Protein AF-A0A158HN69-F1 (afdb_monomer_lite)

Organism: NCBI:txid1232866

Sequence (58 aa):
MIAFKRITVTHPSKRQRPVKVAAGGEINWITMPLEFRVAPEPLFLLKLEADVANANRS

Foldseek 3Di:
DDDDQKDWAFDPDPDWDWDWDQDPNDTDTHTDGDMDGDDPDDDDDDDDDPVVVVVVVD

Radius of gyration: 17.95 Å; chains: 1; bounding box: 44×28×40 Å

Secondary structure (DSSP, 8-state):
----SEEEE--SSSS---EEEEETTEEEEEPSPEEEE--SS----PPPPHHHHHHTT-

pLDDT: mean 86.9, std 10.06, range [50.59, 96.56]

Structure (mmCIF, N/CA/C/O backbone):
data_AF-A0A158HN69-F1
#
_entry.id   AF-A0A158HN69-F1
#
loop_
_atom_site.group_PDB
_atom_site.id
_atom_site.type_symbol
_atom_site.label_atom_id
_atom_site.label_alt_id
_atom_site.label_comp_id
_atom_site.label_asym_id
_atom_site.label_entity_id
_atom_site.label_seq_id
_atom_site.pdbx_PDB_ins_code
_atom_site.Cartn_x
_atom_site.Cartn_y
_atom_site.Cartn_z
_atom_site.occupancy
_atom_site.B_iso_or_equiv
_atom_site.auth_seq_id
_atom_site.auth_comp_id
_atom_site.auth_asym_id
_atom_site.auth_atom_id
_atom_site.pdbx_PDB_model_num
ATOM 1 N N . MET A 1 1 ? -0.642 -20.334 -3.943 1.00 50.59 1 MET A N 1
ATOM 2 C CA . MET A 1 1 ? -0.240 -18.972 -3.526 1.00 50.59 1 MET A CA 1
ATOM 3 C C . MET A 1 1 ? -1.505 -18.191 -3.206 1.00 50.59 1 MET A C 1
ATOM 5 O O . MET A 1 1 ? -2.409 -18.206 -4.030 1.00 50.59 1 MET A O 1
ATOM 9 N N . ILE A 1 2 ? -1.613 -17.588 -2.020 1.00 51.28 2 ILE A N 1
ATOM 10 C CA . ILE A 1 2 ? -2.780 -16.776 -1.639 1.00 51.28 2 ILE A CA 1
ATOM 11 C C . ILE A 1 2 ? -2.423 -15.313 -1.908 1.00 51.28 2 ILE A C 1
ATOM 13 O O . ILE A 1 2 ? -1.496 -14.793 -1.297 1.00 51.28 2 ILE A O 1
ATOM 17 N N . ALA A 1 3 ? -3.1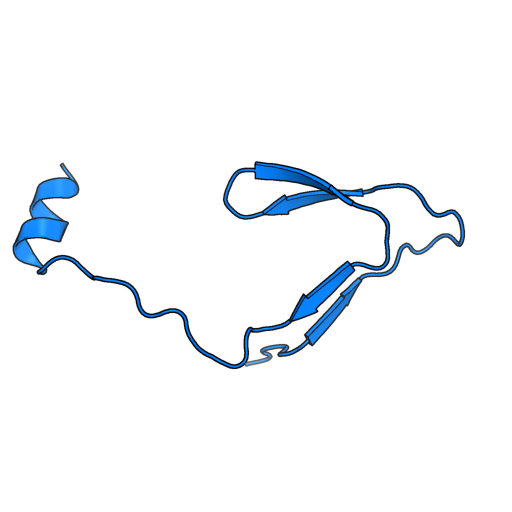36 -14.668 -2.830 1.00 73.69 3 ALA A N 1
ATOM 18 C CA . ALA A 1 3 ? -3.031 -13.234 -3.082 1.00 73.69 3 ALA A CA 1
ATOM 19 C C . ALA A 1 3 ? -4.421 -12.608 -2.922 1.00 73.69 3 ALA A C 1
ATOM 21 O O . ALA A 1 3 ? -5.360 -12.963 -3.637 1.00 73.69 3 ALA A O 1
ATOM 22 N N . PHE A 1 4 ? -4.567 -11.697 -1.962 1.00 79.50 4 PHE A N 1
ATOM 23 C CA . PHE A 1 4 ? -5.827 -11.004 -1.713 1.00 79.50 4 PHE A CA 1
ATOM 24 C C . PHE A 1 4 ? -5.944 -9.790 -2.643 1.00 79.50 4 PHE A C 1
ATOM 26 O O . PHE A 1 4 ? -5.068 -8.931 -2.652 1.00 79.50 4 PHE A O 1
ATOM 33 N N . L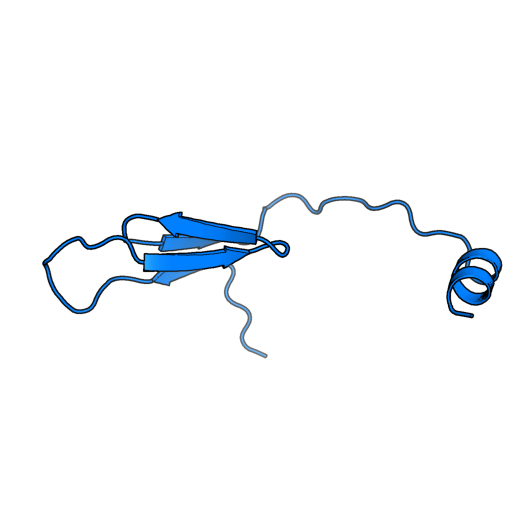YS A 1 5 ? -7.042 -9.684 -3.405 1.00 90.75 5 LYS A N 1
ATOM 34 C CA . LYS A 1 5 ? -7.361 -8.467 -4.188 1.00 90.75 5 LYS A CA 1
ATOM 35 C C . LYS A 1 5 ? -7.931 -7.341 -3.319 1.00 90.75 5 LYS A C 1
ATOM 37 O O . LYS A 1 5 ? -7.889 -6.174 -3.705 1.00 90.75 5 LYS A O 1
ATOM 42 N N . ARG A 1 6 ? -8.499 -7.704 -2.168 1.00 94.38 6 ARG A N 1
ATOM 43 C CA . ARG A 1 6 ? -9.111 -6.808 -1.189 1.00 94.38 6 ARG A CA 1
ATOM 44 C C . ARG A 1 6 ? -8.977 -7.408 0.204 1.00 94.38 6 ARG A C 1
ATOM 46 O O . ARG A 1 6 ? -9.208 -8.603 0.373 1.00 94.38 6 ARG A O 1
ATOM 53 N N . ILE A 1 7 ? -8.655 -6.571 1.181 1.00 94.88 7 ILE A N 1
ATOM 54 C CA . ILE A 1 7 ? -8.695 -6.912 2.600 1.00 94.88 7 ILE A CA 1
ATOM 55 C C . ILE A 1 7 ? -9.175 -5.700 3.398 1.00 94.88 7 ILE A C 1
ATOM 57 O O . ILE A 1 7 ? -8.788 -4.564 3.125 1.00 94.88 7 ILE A O 1
ATOM 61 N N . T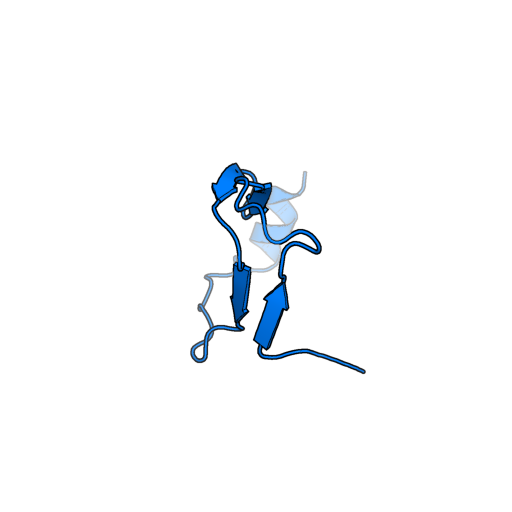HR A 1 8 ? -10.024 -5.952 4.388 1.00 94.38 8 THR A N 1
ATOM 62 C CA . THR A 1 8 ? -10.479 -4.935 5.335 1.00 94.38 8 THR A CA 1
ATOM 63 C C . THR A 1 8 ? -9.924 -5.277 6.703 1.00 94.38 8 THR A C 1
ATOM 65 O O . THR A 1 8 ? -10.149 -6.371 7.216 1.00 94.38 8 THR A O 1
ATOM 68 N N . VAL A 1 9 ? -9.203 -4.334 7.297 1.00 91.88 9 VAL A N 1
ATOM 69 C CA . VAL A 1 9 ? -8.708 -4.443 8.664 1.00 91.88 9 VAL A CA 1
ATOM 70 C C . VAL A 1 9 ? -9.641 -3.633 9.549 1.00 91.88 9 VAL A C 1
ATOM 72 O O . VAL A 1 9 ? -9.899 -2.454 9.296 1.00 91.88 9 VAL A O 1
ATOM 75 N N . THR A 1 10 ? -10.154 -4.265 10.597 1.00 91.88 10 THR A N 1
ATOM 76 C CA . THR A 1 10 ? -11.027 -3.643 11.596 1.00 91.88 10 THR A CA 1
ATOM 77 C C . THR A 1 10 ? -10.324 -3.595 12.942 1.00 91.88 10 THR A C 1
ATOM 79 O O . THR A 1 10 ? -9.491 -4.446 13.252 1.00 91.88 10 THR A O 1
ATOM 82 N N . HIS A 1 11 ? -10.671 -2.616 13.773 1.00 87.56 11 HIS A N 1
ATOM 83 C CA . HIS A 1 11 ? -10.194 -2.604 15.148 1.00 87.56 11 HIS A 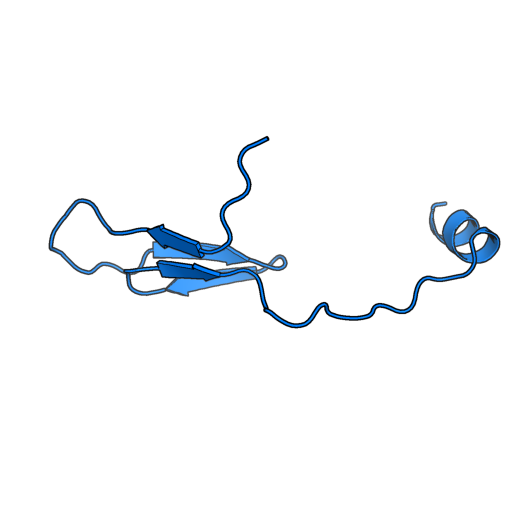CA 1
ATOM 84 C C . HIS A 1 11 ? -10.993 -3.633 15.975 1.00 87.56 11 HIS A C 1
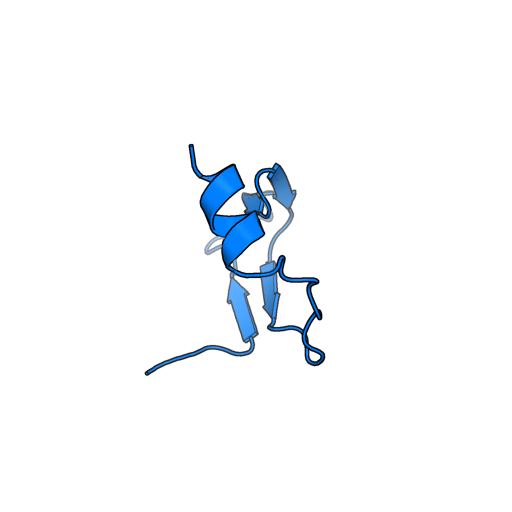ATOM 86 O O . HIS A 1 11 ? -12.216 -3.677 15.842 1.00 87.56 11 HIS A O 1
ATOM 92 N N . PRO A 1 12 ? -10.356 -4.451 16.834 1.00 86.12 12 PRO A N 1
ATOM 93 C CA . PRO A 1 12 ? -11.067 -5.466 17.621 1.00 86.12 12 PRO A CA 1
ATOM 94 C C . PRO A 1 12 ? -12.004 -4.855 18.676 1.00 86.12 12 PRO A C 1
ATOM 96 O O . PRO A 1 12 ? -12.966 -5.485 19.104 1.00 86.12 12 PRO A O 1
ATOM 99 N N . SER A 1 13 ? -11.747 -3.612 19.096 1.00 85.31 13 SER A N 1
ATOM 100 C CA . SER A 1 13 ? -12.646 -2.850 19.971 1.00 85.31 13 SER A CA 1
ATOM 101 C C . SER A 1 13 ? -13.564 -1.933 19.166 1.00 85.31 13 SER A C 1
ATOM 103 O O . SER A 1 13 ? -13.115 -1.292 18.218 1.00 85.31 13 SER A O 1
ATOM 105 N N . LYS A 1 14 ? -14.809 -1.773 19.640 1.00 79.75 14 LYS A N 1
ATOM 106 C CA . LYS A 1 14 ? -15.803 -0.816 19.117 1.00 79.75 14 LYS A CA 1
ATOM 107 C C . LYS A 1 14 ? -15.364 0.652 19.217 1.00 79.75 14 LYS A C 1
ATOM 109 O O . LYS A 1 14 ? -15.970 1.512 18.585 1.00 79.75 14 LYS A O 1
ATOM 114 N N . ARG A 1 15 ? -14.341 0.965 20.022 1.00 80.56 15 ARG A N 1
ATOM 115 C CA . ARG A 1 15 ? -13.822 2.331 20.140 1.00 80.56 15 ARG A CA 1
ATOM 116 C C . ARG A 1 15 ? -13.016 2.682 18.892 1.00 80.56 15 ARG A C 1
ATOM 118 O O . ARG A 1 15 ? -11.960 2.100 18.657 1.00 80.56 15 ARG A O 1
ATOM 125 N N . GLN A 1 16 ? -13.479 3.678 18.145 1.00 77.12 16 GLN A N 1
ATOM 126 C CA . GLN A 1 16 ? -12.744 4.209 17.002 1.00 77.12 16 GLN A CA 1
ATOM 127 C C . GLN A 1 16 ? -11.577 5.064 17.498 1.00 77.12 16 GLN A C 1
ATOM 129 O O . GLN 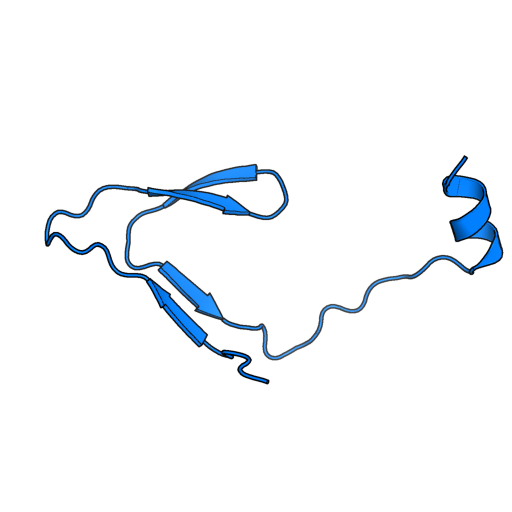A 1 16 ? -11.759 6.185 17.971 1.00 77.12 16 GLN A O 1
ATOM 134 N N . ARG A 1 17 ? -10.370 4.499 17.458 1.00 85.00 17 ARG A N 1
ATOM 135 C CA . ARG A 1 17 ? -9.124 5.240 17.651 1.00 85.00 17 ARG A CA 1
ATOM 136 C C . ARG A 1 17 ? -8.353 5.248 16.333 1.00 85.00 17 ARG A C 1
ATOM 138 O O . ARG A 1 17 ? -8.333 4.210 15.667 1.00 85.00 17 ARG A O 1
ATOM 145 N N . PRO A 1 18 ? -7.718 6.372 15.965 1.00 92.19 18 PRO A N 1
ATOM 146 C CA . PRO A 1 18 ? -6.790 6.388 14.847 1.00 92.19 18 PRO A CA 1
ATOM 147 C C . PRO A 1 18 ? -5.656 5.384 15.068 1.00 92.19 18 PRO A C 1
ATOM 149 O O . PRO A 1 18 ? -5.170 5.222 16.191 1.00 92.19 18 PRO A O 1
ATOM 152 N N . VAL A 1 19 ? -5.226 4.732 13.994 1.00 92.69 19 VAL A N 1
ATOM 153 C CA . VAL A 1 19 ? -4.061 3.844 13.980 1.00 92.69 19 VAL A CA 1
ATOM 154 C C . VAL A 1 19 ? -2.940 4.479 13.169 1.00 92.69 19 VAL A C 1
ATOM 156 O O . VAL A 1 19 ? -3.194 5.225 12.223 1.00 92.69 19 VAL A O 1
ATOM 159 N N . LYS A 1 20 ? -1.693 4.185 13.540 1.00 95.56 20 LYS A N 1
ATOM 160 C CA . LYS A 1 20 ? -0.532 4.564 12.733 1.00 95.56 20 LYS A CA 1
ATOM 161 C C . LYS A 1 20 ? -0.446 3.634 11.529 1.00 95.56 20 LYS A C 1
ATOM 163 O O . LYS A 1 20 ? -0.422 2.418 11.698 1.00 95.56 20 LYS A O 1
ATOM 168 N N . VAL A 1 21 ? -0.361 4.209 10.341 1.00 94.38 21 VAL A N 1
ATOM 169 C CA . VAL A 1 21 ? -0.205 3.501 9.072 1.00 94.38 21 VAL A CA 1
ATOM 170 C C . VAL A 1 21 ? 1.078 3.984 8.423 1.00 94.38 21 VAL A C 1
ATOM 172 O O . VAL A 1 21 ? 1.243 5.183 8.219 1.00 94.38 21 VAL A O 1
ATOM 175 N N . ALA A 1 22 ? 1.978 3.055 8.108 1.00 96.19 22 ALA A N 1
ATOM 176 C CA . ALA A 1 22 ? 3.175 3.342 7.330 1.00 96.19 22 ALA A CA 1
ATOM 177 C C . ALA A 1 22 ? 2.951 2.898 5.878 1.00 96.19 22 ALA A C 1
ATOM 179 O O . ALA A 1 22 ? 2.687 1.720 5.634 1.00 96.19 22 ALA A O 1
ATOM 180 N N . ALA A 1 23 ? 3.023 3.827 4.925 1.00 92.88 23 ALA A N 1
ATOM 181 C CA . ALA A 1 23 ? 2.801 3.562 3.504 1.00 92.88 23 ALA A CA 1
ATOM 182 C C . ALA A 1 23 ? 3.690 4.470 2.648 1.00 92.88 23 ALA A C 1
ATOM 184 O O . ALA A 1 23 ? 3.836 5.648 2.950 1.00 92.88 23 ALA A O 1
ATOM 185 N N . GLY A 1 24 ? 4.308 3.924 1.596 1.00 89.38 24 GLY A N 1
ATOM 186 C CA . GLY A 1 24 ? 5.133 4.714 0.667 1.00 89.38 24 GLY A CA 1
ATOM 187 C C . GLY A 1 24 ? 6.366 5.389 1.288 1.00 89.38 24 GLY A C 1
ATOM 188 O O . GLY A 1 24 ? 6.932 6.276 0.667 1.00 89.38 24 GLY A O 1
ATOM 189 N N . GLY A 1 25 ? 6.782 4.983 2.494 1.00 94.81 25 GLY A N 1
ATOM 190 C CA . GLY A 1 25 ? 7.862 5.627 3.256 1.00 94.81 25 GLY A CA 1
ATOM 191 C C . GLY A 1 25 ? 7.391 6.678 4.270 1.00 94.81 25 GLY A C 1
ATOM 192 O O . GLY A 1 25 ? 8.206 7.188 5.033 1.00 94.81 25 GLY A O 1
ATOM 193 N N . GLU A 1 26 ? 6.091 6.958 4.341 1.00 96.31 26 GLU A N 1
ATOM 194 C CA . GLU A 1 26 ? 5.501 7.967 5.225 1.00 96.31 26 GLU A CA 1
ATOM 195 C C . GLU A 1 26 ? 4.651 7.334 6.334 1.00 96.31 26 GLU A C 1
ATOM 197 O O . GLU A 1 26 ? 4.169 6.207 6.192 1.00 96.31 26 GLU A O 1
ATOM 202 N N . ILE A 1 27 ? 4.432 8.065 7.436 1.00 96.56 27 ILE A N 1
ATOM 203 C CA . ILE A 1 27 ? 3.554 7.650 8.542 1.00 96.56 27 ILE A CA 1
ATOM 204 C C . ILE A 1 27 ? 2.342 8.578 8.626 1.00 96.56 27 ILE A C 1
ATOM 206 O O . ILE A 1 27 ? 2.489 9.784 8.802 1.00 96.56 27 ILE A O 1
ATOM 210 N N . ASN A 1 28 ? 1.147 7.989 8.609 1.00 95.44 28 ASN A N 1
ATOM 211 C CA . ASN A 1 28 ? -0.136 8.679 8.706 1.00 95.44 28 ASN A CA 1
ATOM 212 C C . ASN A 1 28 ? -0.986 8.120 9.860 1.00 95.44 28 ASN A C 1
ATOM 214 O O . ASN A 1 28 ? -0.933 6.928 10.160 1.00 95.44 28 ASN A O 1
ATOM 218 N N . TRP A 1 29 ? -1.801 8.962 10.501 1.00 95.62 29 TRP A N 1
ATOM 219 C CA . TRP A 1 29 ? -2.823 8.519 11.457 1.00 95.62 29 TRP A CA 1
ATOM 220 C C . TRP A 1 29 ? -4.169 8.408 10.749 1.00 95.62 29 TRP A C 1
ATOM 222 O O . TRP A 1 29 ? -4.694 9.412 10.277 1.00 95.62 29 TRP A O 1
ATOM 232 N N . ILE A 1 30 ? -4.732 7.203 10.676 1.00 94.25 30 ILE A N 1
ATOM 233 C CA . ILE A 1 30 ? -5.954 6.939 9.905 1.00 94.25 30 ILE A CA 1
ATOM 234 C C . ILE A 1 30 ? -7.006 6.274 10.793 1.00 94.25 30 ILE A C 1
ATOM 236 O O . ILE A 1 30 ? -6.698 5.409 11.615 1.00 94.25 30 ILE A O 1
ATOM 240 N N . THR A 1 31 ? -8.261 6.686 10.639 1.00 92.50 31 THR A N 1
ATOM 241 C CA . THR A 1 31 ? -9.401 6.089 11.342 1.00 92.50 31 THR A CA 1
ATOM 242 C C . THR A 1 31 ? -9.808 4.769 10.686 1.00 92.50 31 THR A C 1
ATOM 244 O O . THR A 1 31 ? -9.872 4.660 9.467 1.00 92.50 31 THR A O 1
ATOM 247 N N . MET A 1 32 ? -10.089 3.761 11.509 1.00 92.19 32 MET A N 1
ATOM 248 C CA . MET A 1 32 ? -10.531 2.432 11.071 1.00 92.19 32 MET A CA 1
ATOM 249 C C . MET A 1 32 ? -12.022 2.428 10.663 1.00 92.19 32 MET A C 1
ATOM 251 O O . MET A 1 32 ? -12.793 3.199 11.239 1.00 92.19 32 MET A O 1
ATOM 255 N N . PRO A 1 33 ? -12.473 1.513 9.777 1.00 93.62 33 PRO A N 1
ATOM 256 C CA . PRO A 1 33 ? -11.717 0.408 9.176 1.00 93.62 33 PRO A CA 1
ATOM 257 C C . PRO A 1 33 ? -10.804 0.844 8.025 1.00 93.62 33 PRO A C 1
ATOM 259 O O . PRO A 1 33 ? -11.124 1.771 7.288 1.00 93.62 33 PRO A O 1
ATOM 262 N N . LEU A 1 34 ? -9.687 0.133 7.849 1.00 93.06 34 LEU A N 1
ATOM 263 C CA . LEU A 1 34 ? -8.792 0.324 6.707 1.00 93.06 34 LEU A CA 1
ATOM 264 C C . LEU A 1 34 ? -9.132 -0.678 5.620 1.00 93.06 34 LEU A C 1
ATOM 266 O O . LEU A 1 34 ? -9.118 -1.888 5.852 1.00 93.06 34 LEU A O 1
ATOM 270 N N . GLU A 1 35 ? -9.402 -0.174 4.426 1.00 94.00 35 GLU A N 1
ATOM 271 C CA . GLU A 1 35 ? -9.619 -1.003 3.258 1.00 94.00 35 GLU A CA 1
ATOM 272 C C . GLU A 1 35 ? -8.414 -0.933 2.321 1.00 94.00 35 GLU A C 1
ATOM 274 O O . GLU A 1 35 ? -8.089 0.118 1.776 1.00 94.00 35 GLU A O 1
ATOM 279 N N . PHE A 1 36 ? -7.777 -2.081 2.109 1.00 92.00 36 PHE A N 1
ATOM 280 C CA . PHE A 1 36 ? -6.687 -2.241 1.159 1.00 92.00 36 PHE A CA 1
ATOM 281 C C . PHE A 1 36 ? -7.213 -2.971 -0.073 1.00 92.00 36 PHE A C 1
ATOM 283 O O . PHE A 1 36 ? -7.857 -4.019 0.035 1.00 92.00 36 PHE A O 1
ATOM 290 N N . ARG A 1 37 ? -6.939 -2.422 -1.256 1.00 93.62 37 ARG A N 1
ATOM 291 C CA . ARG A 1 37 ? -7.329 -2.988 -2.551 1.00 93.62 37 ARG A CA 1
ATOM 292 C C . ARG A 1 37 ? -6.163 -2.894 -3.522 1.00 93.62 37 ARG A C 1
ATOM 294 O O . ARG A 1 37 ? -5.407 -1.928 -3.487 1.00 93.62 37 ARG A O 1
ATOM 301 N N . VAL A 1 38 ? -6.057 -3.878 -4.406 1.00 91.88 38 VAL A N 1
ATOM 302 C CA . VAL A 1 38 ? -5.198 -3.769 -5.589 1.00 91.88 38 VAL A CA 1
ATOM 303 C C . VAL A 1 38 ? -5.918 -2.881 -6.604 1.00 91.88 38 VAL A C 1
ATOM 305 O O . VAL A 1 38 ? -7.098 -3.114 -6.881 1.00 91.88 38 VAL A O 1
ATOM 308 N N . ALA A 1 39 ? -5.236 -1.856 -7.119 1.00 90.94 39 ALA A N 1
ATOM 309 C CA . ALA A 1 39 ? -5.779 -1.013 -8.182 1.00 90.94 39 ALA A CA 1
ATOM 310 C C . ALA A 1 39 ? -6.110 -1.875 -9.419 1.00 90.94 39 ALA A C 1
ATOM 312 O O . ALA A 1 39 ? -5.334 -2.783 -9.734 1.00 90.94 39 ALA A O 1
ATOM 313 N N . PRO A 1 40 ? -7.255 -1.652 -10.091 1.00 89.31 40 PRO A N 1
ATOM 314 C CA . PRO A 1 40 ? -7.621 -2.450 -11.257 1.00 89.31 40 PRO A CA 1
ATOM 315 C C . PRO A 1 40 ? -6.666 -2.211 -12.430 1.00 89.31 40 PRO A C 1
ATOM 317 O O . PRO A 1 40 ? -6.336 -3.150 -13.153 1.00 89.31 40 PRO A O 1
ATOM 320 N N . GLU A 1 41 ? -6.185 -0.979 -12.580 1.00 93.38 41 GLU A N 1
ATOM 321 C CA . GLU A 1 41 ? -5.224 -0.588 -13.598 1.00 93.38 41 GLU A CA 1
ATOM 322 C C . GLU A 1 41 ? -3.797 -0.579 -13.022 1.00 93.38 41 GLU A C 1
ATOM 324 O O . GLU A 1 41 ? -3.545 0.048 -11.986 1.00 93.38 41 GLU A O 1
ATOM 329 N N . PRO A 1 42 ? -2.832 -1.255 -13.671 1.00 89.12 42 PRO A N 1
ATOM 330 C CA . PRO A 1 42 ? -1.441 -1.196 -13.254 1.00 89.12 42 PRO A CA 1
ATOM 331 C C . PRO A 1 42 ? -0.849 0.190 -13.539 1.00 89.12 42 PRO A C 1
ATOM 333 O O . PRO A 1 42 ? -1.111 0.797 -14.577 1.00 89.12 42 PRO A O 1
ATOM 336 N N . LEU A 1 43 ? 0.010 0.666 -12.639 1.00 89.38 43 LEU A N 1
ATOM 337 C CA . LEU A 1 43 ? 0.810 1.862 -12.881 1.00 89.38 43 LEU A CA 1
ATOM 338 C C . LEU A 1 43 ? 2.025 1.492 -13.742 1.00 89.38 43 LEU A C 1
ATOM 340 O O . LEU A 1 43 ? 2.888 0.729 -13.304 1.00 89.38 43 LEU A O 1
ATOM 344 N N . PHE A 1 44 ? 2.103 2.036 -14.957 1.00 90.25 44 PHE A N 1
ATOM 345 C CA . PHE A 1 44 ? 3.281 1.878 -15.809 1.00 90.25 44 PHE A CA 1
ATOM 346 C C . PHE A 1 44 ? 4.425 2.754 -15.296 1.00 90.25 44 PHE A C 1
ATOM 348 O O . PHE A 1 44 ? 4.248 3.946 -15.054 1.00 90.25 44 PHE A O 1
ATOM 355 N N . LEU A 1 45 ? 5.605 2.156 -15.144 1.00 89.50 45 LEU A N 1
ATOM 356 C CA . LEU A 1 45 ? 6.810 2.838 -14.689 1.00 89.50 45 LEU A CA 1
ATOM 357 C C . LEU A 1 45 ? 7.845 2.851 -15.809 1.00 89.50 45 LEU A C 1
ATOM 359 O O . LEU A 1 45 ? 8.051 1.840 -16.482 1.00 89.50 45 LEU A O 1
ATOM 363 N N . LEU A 1 46 ? 8.530 3.982 -15.968 1.00 91.50 46 LEU A N 1
ATOM 364 C CA . LEU A 1 46 ? 9.721 4.047 -16.803 1.00 91.50 46 LEU A CA 1
ATOM 365 C C . LEU A 1 46 ? 10.842 3.298 -16.089 1.00 91.50 46 LEU A C 1
ATOM 367 O O . LEU A 1 46 ? 11.238 3.653 -14.978 1.00 91.50 46 LEU A O 1
ATOM 371 N N . LYS A 1 47 ? 11.340 2.245 -16.728 1.00 87.62 47 LYS A N 1
ATOM 372 C CA . LYS A 1 47 ? 12.519 1.525 -16.268 1.00 87.62 47 LYS A CA 1
ATOM 373 C C . LYS A 1 47 ? 13.709 2.015 -17.080 1.00 87.62 47 LYS A C 1
ATOM 375 O O . LYS A 1 47 ? 13.643 2.034 -18.303 1.00 87.62 47 LYS A O 1
ATOM 380 N N . LEU A 1 48 ? 14.771 2.425 -16.390 1.00 85.25 48 LEU A N 1
ATOM 381 C CA . LEU A 1 48 ? 16.038 2.746 -17.039 1.00 85.25 48 LEU A CA 1
ATOM 382 C C . LEU A 1 48 ? 16.576 1.508 -17.760 1.00 85.25 48 LEU A C 1
ATOM 384 O O . LEU A 1 48 ? 16.425 0.386 -17.263 1.00 85.25 48 LEU A O 1
ATOM 388 N N . GLU A 1 49 ? 17.235 1.732 -18.896 1.00 87.69 49 GLU A N 1
ATOM 389 C CA . GLU A 1 49 ? 17.976 0.681 -19.587 1.00 87.69 49 GLU A CA 1
ATOM 390 C C . GLU A 1 49 ? 18.981 0.025 -18.636 1.00 87.69 49 GLU A C 1
ATOM 392 O O . GLU A 1 49 ? 19.517 0.669 -17.726 1.00 87.69 49 GLU A O 1
ATOM 397 N N . ALA A 1 50 ? 19.204 -1.277 -18.821 1.00 81.88 50 ALA A N 1
ATOM 398 C CA . ALA A 1 50 ? 19.931 -2.108 -17.862 1.00 81.88 50 ALA A CA 1
ATOM 399 C C . ALA A 1 50 ? 21.323 -1.546 -17.524 1.00 81.88 50 ALA A C 1
ATOM 401 O O . ALA A 1 50 ? 21.711 -1.540 -16.354 1.00 81.88 50 ALA A O 1
ATOM 402 N N . ASP A 1 51 ? 22.019 -1.003 -18.522 1.00 80.25 51 ASP A N 1
ATOM 403 C CA . ASP A 1 51 ? 23.357 -0.431 -18.368 1.00 80.25 51 ASP A CA 1
ATOM 404 C C . ASP A 1 51 ? 23.346 0.826 -17.481 1.00 80.25 51 ASP A C 1
ATOM 406 O O . ASP A 1 51 ? 24.200 0.988 -16.608 1.00 80.25 51 ASP A O 1
ATOM 410 N N . VAL A 1 52 ? 22.320 1.675 -17.622 1.00 81.50 52 VAL A N 1
ATOM 411 C CA . VAL A 1 52 ? 22.134 2.885 -16.802 1.00 81.50 52 VAL A CA 1
ATOM 412 C C . VAL A 1 52 ? 21.712 2.517 -15.376 1.00 81.50 52 VAL A C 1
ATOM 414 O O . VAL A 1 52 ? 22.177 3.115 -14.407 1.00 81.50 52 VAL A O 1
ATOM 417 N N . ALA A 1 53 ? 20.867 1.495 -15.221 1.00 80.75 53 ALA A N 1
ATOM 418 C CA . ALA A 1 53 ? 20.472 0.995 -13.907 1.00 80.75 53 ALA A CA 1
ATOM 419 C C . ALA A 1 53 ? 21.658 0.398 -13.127 1.00 80.75 53 ALA A C 1
ATOM 421 O O . ALA A 1 53 ? 21.716 0.540 -11.905 1.00 80.75 53 ALA A O 1
ATOM 422 N N . ASN A 1 54 ? 22.600 -0.254 -13.817 1.00 81.50 54 ASN A N 1
ATOM 423 C CA . ASN A 1 54 ? 23.780 -0.842 -13.188 1.00 81.50 54 ASN A CA 1
ATOM 424 C C . ASN A 1 54 ? 24.792 0.227 -12.743 1.00 81.50 54 ASN A C 1
ATOM 426 O O . ASN A 1 54 ? 25.367 0.107 -11.665 1.00 81.50 54 ASN A O 1
ATOM 430 N N . ALA A 1 55 ? 24.947 1.303 -13.522 1.00 78.50 55 ALA A N 1
ATOM 431 C CA . ALA A 1 55 ? 25.805 2.437 -13.172 1.00 78.50 55 ALA A CA 1
ATOM 432 C C . ALA A 1 55 ? 25.328 3.201 -11.918 1.00 78.50 55 ALA A C 1
ATOM 434 O O . ALA A 1 55 ? 26.148 3.666 -11.134 1.00 78.50 55 ALA A O 1
ATOM 435 N N . ASN A 1 56 ? 24.014 3.282 -11.678 1.00 77.69 56 ASN A N 1
ATOM 436 C CA . ASN A 1 56 ? 23.432 3.970 -10.512 1.00 77.69 56 ASN A CA 1
ATOM 437 C C . ASN A 1 56 ? 23.510 3.168 -9.199 1.00 77.69 56 ASN A C 1
ATOM 439 O O . ASN A 1 56 ? 23.012 3.622 -8.170 1.00 77.69 56 ASN A O 1
ATOM 443 N N . ARG A 1 57 ? 24.055 1.948 -9.237 1.00 74.50 57 ARG A N 1
ATOM 444 C CA . ARG A 1 57 ? 24.128 1.042 -8.082 1.00 74.50 57 ARG A CA 1
ATOM 445 C C . ARG A 1 57 ? 25.477 1.102 -7.347 1.00 74.50 57 ARG A C 1
ATOM 447 O O . ARG A 1 57 ? 25.655 0.337 -6.400 1.00 74.50 57 ARG A O 1
ATOM 454 N N . SER A 1 58 ? 26.403 1.947 -7.812 1.00 55.84 58 SER A N 1
ATOM 455 C CA . SER A 1 58 ? 27.726 2.203 -7.220 1.00 55.84 58 SER A CA 1
ATOM 456 C C . SER A 1 58 ? 27.690 3.212 -6.079 1.00 55.84 58 SER A C 1
ATOM 458 O O . SER A 1 58 ? 26.893 4.171 -6.157 1.00 55.84 58 SER A O 1
#